Protein AF-A0A7Y5EEX4-F1 (afdb_monomer_lite)

pLDDT: mean 93.76, std 3.26, range [84.94, 98.0]

Secondary structure (DSSP, 8-state):
---EESTTSTT-EEEEEE-HHHHGGG---TTTHHHHHHHHHHHHHHHSSPEEE--GGGHHHHHHTSSSEEE-TTS-SEEE-

Sequence (81 aa):
DAAYIDFGKPTQKAIAQAHPDELEKLGFAAGSMGPKVQAACDFARNTGKVAVISSLENIEDIVKGTAGTRVSTAKPGISYR

Foldseek 3Di:
DEDWQPPPDPPIWGWLEAELVQQLVRDDDPVPVVVVSVVQNCCQVVPQDKDFDDDPVCVVVSVVRHDYYIYHNPDHGIDTD

Radius of gyration: 11.74 Å; chains: 1; bounding box: 28×22×27 Å

Structure (mmCIF, N/CA/C/O backbone):
data_AF-A0A7Y5EEX4-F1
#
_entry.id   AF-A0A7Y5EEX4-F1
#
loop_
_atom_site.group_PDB
_atom_site.id
_atom_site.type_symbol
_atom_site.label_atom_id
_atom_site.label_alt_id
_atom_site.label_comp_id
_atom_site.label_asym_id
_atom_site.label_entity_id
_atom_site.label_seq_id
_atom_site.pdbx_PDB_ins_code
_atom_site.Cartn_x
_atom_site.Cartn_y
_atom_site.Cartn_z
_atom_site.occupancy
_atom_site.B_iso_or_equiv
_atom_site.auth_seq_id
_atom_site.auth_comp_id
_atom_site.auth_asym_id
_atom_site.auth_atom_id
_atom_site.pdbx_PDB_model_num
ATOM 1 N N . ASP A 1 1 ? 0.002 3.576 -11.146 1.00 88.06 1 ASP A N 1
ATOM 2 C CA . ASP A 1 1 ? -1.190 2.708 -11.272 1.00 88.06 1 ASP A CA 1
ATOM 3 C C . ASP A 1 1 ? -1.504 1.923 -9.991 1.00 88.06 1 ASP A C 1
ATOM 5 O O . ASP A 1 1 ? -2.640 2.024 -9.540 1.00 88.06 1 ASP A O 1
ATOM 9 N N . ALA A 1 2 ? -0.561 1.198 -9.378 1.00 93.50 2 ALA A N 1
ATOM 10 C CA . ALA A 1 2 ? -0.733 0.461 -8.115 1.00 93.50 2 ALA A CA 1
ATOM 11 C C . ALA A 1 2 ? 0.611 0.268 -7.373 1.00 93.50 2 ALA A C 1
ATOM 13 O O . ALA A 1 2 ? 1.672 0.623 -7.887 1.00 93.50 2 ALA A O 1
ATOM 14 N N . ALA A 1 3 ? 0.573 -0.281 -6.157 1.00 94.75 3 ALA A N 1
ATOM 15 C CA . ALA A 1 3 ? 1.743 -0.857 -5.500 1.00 94.75 3 ALA A CA 1
ATOM 16 C C . ALA A 1 3 ? 1.949 -2.303 -5.978 1.00 94.75 3 ALA A C 1
ATOM 18 O O . ALA A 1 3 ? 0.984 -3.034 -6.213 1.00 94.75 3 ALA A O 1
ATOM 19 N N . TYR A 1 4 ? 3.209 -2.716 -6.098 1.00 95.50 4 TYR A N 1
ATOM 20 C CA . TYR A 1 4 ? 3.596 -4.006 -6.663 1.00 95.50 4 TYR A CA 1
ATOM 21 C C . TYR A 1 4 ? 4.524 -4.765 -5.725 1.00 95.50 4 TYR A C 1
ATOM 23 O O . TYR A 1 4 ? 5.406 -4.164 -5.110 1.00 95.50 4 TYR A O 1
ATOM 31 N N . ILE A 1 5 ? 4.376 -6.088 -5.692 1.00 94.75 5 ILE A N 1
ATOM 32 C CA . ILE A 1 5 ? 5.468 -6.976 -5.273 1.00 94.75 5 ILE A CA 1
ATOM 33 C C . ILE A 1 5 ? 6.360 -7.281 -6.472 1.00 94.75 5 ILE A C 1
ATOM 35 O O . ILE A 1 5 ? 5.890 -7.228 -7.608 1.00 94.75 5 ILE A O 1
ATOM 39 N N . ASP A 1 6 ? 7.631 -7.605 -6.219 1.00 93.31 6 ASP A N 1
ATOM 40 C CA . ASP A 1 6 ? 8.602 -7.956 -7.265 1.00 93.31 6 ASP A CA 1
ATOM 41 C C . ASP A 1 6 ? 8.697 -6.914 -8.397 1.00 93.31 6 ASP A C 1
ATOM 43 O O . ASP A 1 6 ? 8.919 -7.251 -9.557 1.00 93.31 6 ASP A O 1
ATOM 47 N N . PHE A 1 7 ? 8.532 -5.630 -8.059 1.00 91.44 7 PHE A N 1
ATOM 48 C CA . PHE A 1 7 ? 8.494 -4.534 -9.026 1.00 91.44 7 PHE A CA 1
ATOM 49 C C . PHE A 1 7 ? 9.690 -4.567 -9.992 1.00 91.44 7 PHE A C 1
ATOM 51 O O . PHE A 1 7 ? 10.845 -4.620 -9.563 1.00 91.44 7 PHE A O 1
ATOM 58 N N . GLY A 1 8 ? 9.404 -4.539 -11.298 1.00 90.75 8 GLY A N 1
ATOM 59 C CA . GLY A 1 8 ? 10.419 -4.602 -12.354 1.00 90.75 8 GLY A CA 1
ATOM 60 C C . GLY A 1 8 ? 10.923 -6.011 -12.694 1.00 90.75 8 GLY A C 1
ATOM 61 O O . GLY A 1 8 ? 11.774 -6.146 -13.571 1.00 90.75 8 GLY A O 1
ATOM 62 N N . LYS A 1 9 ? 10.409 -7.067 -12.047 1.00 94.12 9 LYS A N 1
ATOM 63 C CA . LYS A 1 9 ? 10.703 -8.468 -12.391 1.00 94.12 9 LYS A CA 1
ATOM 64 C C . LYS A 1 9 ? 9.562 -9.095 -13.204 1.00 94.12 9 LYS A C 1
ATOM 66 O O . LYS A 1 9 ? 8.418 -8.659 -13.089 1.00 94.12 9 LYS A O 1
ATOM 71 N N . PRO A 1 10 ? 9.816 -10.197 -13.936 1.00 95.38 10 PRO A N 1
ATOM 72 C CA . PRO A 1 10 ? 8.757 -10.968 -14.599 1.00 95.38 10 PRO A CA 1
ATOM 73 C C . PRO A 1 10 ? 7.683 -11.507 -13.641 1.00 95.38 10 PRO A C 1
ATOM 75 O O . PRO A 1 10 ? 6.570 -11.797 -14.063 1.00 95.38 10 PRO A O 1
ATOM 78 N N . THR A 1 11 ? 8.013 -11.645 -12.354 1.00 94.50 11 THR A N 1
ATOM 79 C CA . THR A 1 11 ? 7.104 -12.117 -11.301 1.00 94.50 11 THR A CA 1
ATOM 80 C C . THR A 1 11 ? 6.302 -11.000 -10.637 1.00 94.50 11 THR A C 1
ATOM 82 O O . THR A 1 11 ? 5.598 -11.275 -9.664 1.00 94.50 11 THR A O 1
ATOM 85 N N . GLN A 1 12 ? 6.393 -9.758 -11.129 1.00 95.56 12 GLN A N 1
ATOM 86 C CA . GLN A 1 12 ? 5.680 -8.636 -10.529 1.00 95.56 12 GLN A CA 1
ATOM 87 C C . GLN A 1 12 ? 4.168 -8.877 -10.492 1.00 95.56 12 GLN A C 1
ATOM 89 O O . GLN A 1 12 ? 3.582 -9.380 -11.452 1.00 95.56 12 GLN A O 1
ATOM 94 N N . LYS A 1 13 ? 3.526 -8.490 -9.386 1.00 95.00 13 LYS A N 1
ATOM 95 C CA . LYS A 1 13 ? 2.064 -8.572 -9.230 1.00 95.00 13 LYS A CA 1
ATOM 96 C C . LYS A 1 13 ? 1.520 -7.300 -8.614 1.00 95.00 13 LYS A C 1
ATOM 98 O O . LYS A 1 13 ? 2.088 -6.803 -7.636 1.00 95.00 13 LYS A O 1
ATOM 103 N N . ALA A 1 14 ? 0.421 -6.798 -9.171 1.00 95.12 14 ALA A N 1
ATOM 104 C CA . ALA A 1 14 ? -0.247 -5.618 -8.647 1.00 95.12 14 ALA A CA 1
ATOM 105 C C . ALA A 1 14 ? -1.016 -5.997 -7.383 1.00 95.12 14 ALA A C 1
ATOM 107 O O . ALA A 1 14 ? -1.728 -6.999 -7.349 1.00 95.12 14 ALA A O 1
ATOM 108 N N . ILE A 1 15 ? -0.908 -5.190 -6.336 1.00 96.06 15 ILE A N 1
ATOM 109 C CA . ILE A 1 15 ? -1.693 -5.380 -5.119 1.00 96.06 15 ILE A CA 1
ATOM 110 C C . ILE A 1 15 ? -3.047 -4.707 -5.331 1.00 96.06 15 ILE A C 1
ATOM 112 O O . ILE A 1 15 ? -3.109 -3.488 -5.490 1.00 96.06 15 ILE A O 1
ATOM 116 N N . ALA A 1 16 ? -4.131 -5.481 -5.314 1.00 95.38 16 ALA A N 1
ATOM 117 C CA . ALA A 1 16 ? -5.488 -4.961 -5.472 1.00 95.38 16 ALA A CA 1
ATOM 118 C C . ALA A 1 16 ? -6.058 -4.485 -4.128 1.00 95.38 16 ALA A C 1
ATOM 120 O O . ALA A 1 16 ? -6.492 -3.339 -3.992 1.00 95.38 16 ALA A O 1
ATOM 121 N N . GLN A 1 17 ? -6.015 -5.350 -3.111 1.00 96.00 17 GLN A N 1
ATOM 122 C CA . GLN A 1 17 ? -6.383 -5.010 -1.734 1.00 96.00 17 GLN A CA 1
ATOM 123 C C . GLN A 1 17 ? -5.398 -5.620 -0.746 1.00 96.00 17 GLN A C 1
ATOM 125 O O . GLN A 1 17 ? -4.936 -6.740 -0.962 1.00 96.00 17 GLN A O 1
ATOM 130 N N . ALA A 1 18 ? -5.132 -4.922 0.352 1.00 97.25 18 ALA A N 1
ATOM 131 C CA . ALA A 1 18 ? -4.292 -5.429 1.423 1.00 97.25 18 ALA A CA 1
ATOM 132 C C . ALA A 1 18 ?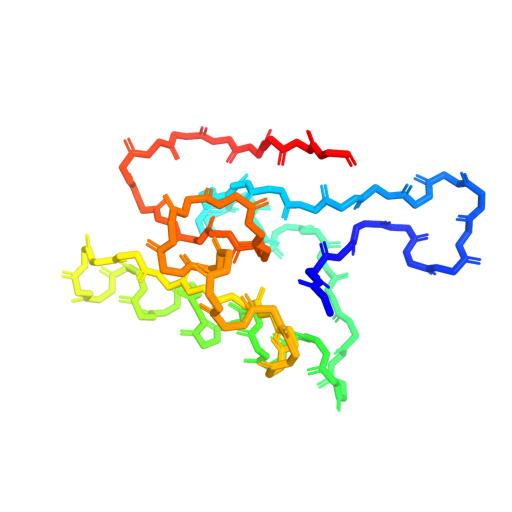 -4.726 -4.923 2.801 1.00 97.25 18 ALA A C 1
ATOM 134 O O . ALA A 1 18 ? -5.138 -3.770 2.966 1.00 97.25 18 ALA A O 1
ATOM 135 N N . HIS A 1 19 ? -4.559 -5.790 3.795 1.00 97.94 19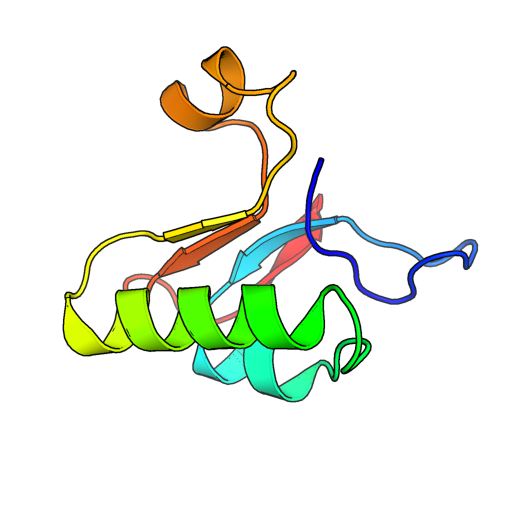 HIS A N 1
ATOM 136 C CA . HIS A 1 19 ? -4.529 -5.395 5.192 1.00 97.94 19 HIS A CA 1
ATOM 137 C C . HIS A 1 19 ? -3.209 -4.663 5.501 1.00 97.94 19 HIS A C 1
ATOM 139 O O . HIS A 1 19 ? -2.159 -5.153 5.073 1.00 97.94 19 HIS A O 1
ATOM 145 N N . PRO A 1 20 ? -3.220 -3.547 6.261 1.00 96.94 20 PRO A N 1
ATOM 146 C CA . PRO A 1 20 ? -2.003 -2.827 6.652 1.00 96.94 20 PRO A CA 1
ATOM 147 C C . PRO A 1 20 ? -0.894 -3.734 7.207 1.00 96.94 20 PRO A C 1
ATOM 149 O O . PRO A 1 20 ? 0.249 -3.651 6.770 1.00 96.94 20 PRO A O 1
ATOM 152 N N . ASP A 1 21 ? -1.255 -4.656 8.104 1.00 95.62 21 ASP A N 1
ATOM 153 C CA . ASP A 1 21 ? -0.297 -5.544 8.785 1.00 95.62 21 ASP A CA 1
ATOM 154 C C . ASP A 1 21 ? 0.403 -6.526 7.843 1.00 95.62 21 ASP A C 1
ATOM 156 O O . ASP A 1 21 ? 1.535 -6.925 8.098 1.00 95.62 21 ASP A O 1
ATOM 160 N N . GLU A 1 22 ? -0.253 -6.932 6.755 1.00 95.44 22 GLU A N 1
ATOM 161 C CA . GLU A 1 22 ? 0.375 -7.788 5.747 1.00 95.44 22 GLU A CA 1
ATOM 162 C C . GLU A 1 22 ? 1.180 -6.959 4.751 1.00 95.44 22 GLU A C 1
ATOM 164 O O . GLU A 1 22 ? 2.250 -7.375 4.311 1.00 95.44 22 GLU A O 1
ATOM 169 N N . LEU A 1 23 ? 0.689 -5.764 4.420 1.00 93.94 23 LEU A N 1
ATOM 170 C CA . LEU A 1 23 ? 1.331 -4.879 3.461 1.00 93.94 23 LEU A CA 1
ATOM 171 C C . LEU A 1 23 ? 2.705 -4.405 3.958 1.00 93.94 23 LEU A C 1
ATOM 173 O O . LEU A 1 23 ? 3.659 -4.386 3.185 1.00 93.94 23 LEU A O 1
ATOM 177 N N . GLU A 1 24 ? 2.840 -4.092 5.248 1.00 91.25 24 GLU A N 1
ATOM 178 C CA . GLU A 1 24 ? 4.117 -3.668 5.844 1.00 91.25 24 GLU A CA 1
ATOM 179 C C . GLU A 1 24 ? 5.207 -4.748 5.795 1.00 91.25 24 GLU A C 1
ATOM 181 O O . GLU A 1 24 ? 6.393 -4.424 5.719 1.00 91.25 24 GLU A O 1
ATOM 186 N N . LYS A 1 25 ? 4.830 -6.032 5.755 1.00 92.75 25 LYS A N 1
ATOM 187 C CA . LYS A 1 25 ? 5.783 -7.151 5.685 1.00 92.75 25 LYS A CA 1
ATOM 188 C C . LYS A 1 25 ? 6.465 -7.279 4.319 1.00 92.75 25 LYS A C 1
ATOM 190 O O . LYS A 1 25 ? 7.487 -7.951 4.220 1.00 92.75 25 LYS A O 1
ATOM 195 N N . LEU A 1 26 ? 5.911 -6.669 3.265 1.00 89.75 26 LEU A N 1
ATOM 196 C CA . LEU A 1 26 ? 6.383 -6.863 1.887 1.00 89.75 26 LEU A CA 1
ATOM 197 C C . LEU A 1 26 ? 7.654 -6.074 1.545 1.00 89.75 26 LEU A C 1
ATOM 199 O O . LEU A 1 26 ? 8.319 -6.425 0.576 1.00 89.75 26 LEU A O 1
ATOM 203 N N . GLY A 1 27 ? 7.998 -5.038 2.320 1.00 85.44 27 GLY A N 1
ATOM 204 C CA . GLY A 1 27 ? 9.204 -4.229 2.119 1.00 85.44 27 GLY A CA 1
ATOM 205 C C . GLY A 1 27 ? 9.208 -3.437 0.802 1.00 85.44 27 GLY A C 1
ATOM 206 O O . GLY A 1 27 ? 9.570 -3.943 -0.255 1.00 85.44 27 GLY A O 1
ATOM 207 N N . PHE A 1 28 ? 8.861 -2.149 0.861 1.00 92.19 28 PHE A N 1
ATOM 208 C CA . PHE A 1 28 ? 8.830 -1.263 -0.312 1.00 92.19 28 PHE A CA 1
ATOM 209 C C . PHE A 1 28 ? 10.019 -0.296 -0.348 1.00 92.19 28 PHE A C 1
ATOM 211 O O . PHE A 1 28 ? 10.591 0.053 0.683 1.00 92.19 28 PHE A O 1
ATOM 218 N N . ALA A 1 29 ? 10.368 0.193 -1.542 1.00 89.50 29 ALA A N 1
ATOM 219 C CA . ALA A 1 29 ? 11.477 1.129 -1.726 1.00 89.50 29 ALA A CA 1
ATOM 220 C C . ALA A 1 29 ? 11.291 2.419 -0.899 1.00 89.50 29 ALA A C 1
ATOM 222 O O . ALA A 1 29 ? 10.354 3.188 -1.135 1.00 89.50 29 ALA A O 1
ATOM 223 N N . ALA A 1 30 ? 12.211 2.674 0.037 1.00 84.94 30 ALA A N 1
ATOM 224 C CA . ALA A 1 30 ? 12.110 3.746 1.033 1.00 84.94 30 ALA A CA 1
ATOM 225 C C . ALA A 1 30 ? 12.066 5.170 0.444 1.00 84.94 30 ALA A C 1
ATOM 227 O O . ALA A 1 30 ? 11.517 6.073 1.065 1.00 84.94 30 ALA A O 1
ATOM 228 N N . GLY A 1 31 ? 12.602 5.379 -0.763 1.00 88.31 31 GLY A N 1
ATOM 229 C CA . GLY A 1 31 ? 12.606 6.689 -1.427 1.00 88.31 31 GLY A CA 1
ATOM 230 C C . GLY A 1 31 ? 11.345 7.017 -2.234 1.00 88.31 31 GLY A C 1
ATOM 231 O O . GLY A 1 31 ? 11.234 8.125 -2.749 1.00 88.31 31 GLY A O 1
ATOM 232 N N . SER A 1 32 ? 10.409 6.075 -2.401 1.00 90.69 32 SER A N 1
ATOM 233 C CA . SER A 1 32 ? 9.269 6.270 -3.307 1.00 90.69 32 SER A CA 1
ATOM 234 C C . SER A 1 32 ? 7.986 5.605 -2.815 1.00 90.69 32 SER A C 1
ATOM 236 O O . SER A 1 32 ? 7.084 6.287 -2.329 1.00 90.69 32 SER A O 1
ATOM 238 N N . MET A 1 33 ? 7.877 4.285 -2.951 1.00 94.25 33 MET A N 1
ATOM 239 C CA . MET A 1 33 ? 6.651 3.550 -2.645 1.00 94.25 33 MET A CA 1
ATOM 240 C C . MET A 1 33 ? 6.490 3.290 -1.143 1.00 94.25 33 MET A C 1
ATOM 242 O O . MET A 1 33 ? 5.370 3.335 -0.646 1.00 94.25 33 MET A O 1
ATOM 246 N N . GLY A 1 34 ? 7.590 3.105 -0.406 1.00 93.75 34 GLY A N 1
ATOM 247 C CA . GLY A 1 34 ? 7.580 2.883 1.046 1.00 93.75 34 GLY A CA 1
ATOM 248 C C . GLY A 1 34 ? 6.811 3.953 1.824 1.00 93.75 34 GLY A C 1
ATOM 249 O O . GLY A 1 34 ? 5.851 3.606 2.507 1.00 93.75 34 GLY A O 1
ATOM 250 N N . PRO A 1 35 ? 7.124 5.251 1.656 1.00 95.62 35 PRO A N 1
ATOM 251 C CA . PRO A 1 35 ? 6.386 6.319 2.328 1.00 95.62 35 PRO A CA 1
ATOM 252 C C . PRO A 1 35 ? 4.892 6.359 1.970 1.00 95.62 35 PRO A C 1
ATOM 254 O O . PRO A 1 35 ? 4.065 6.702 2.810 1.00 95.62 35 PRO A O 1
ATOM 257 N N . LYS A 1 36 ? 4.522 5.985 0.734 1.00 95.38 36 LYS A N 1
ATOM 258 C CA . LYS A 1 36 ? 3.116 5.951 0.286 1.00 95.38 36 LYS A CA 1
ATOM 259 C C . LYS A 1 36 ? 2.346 4.815 0.944 1.00 95.38 36 LYS A C 1
ATOM 261 O O . LYS A 1 36 ? 1.213 5.012 1.372 1.00 95.38 36 LYS A O 1
ATOM 266 N N . VAL A 1 37 ? 2.972 3.644 1.025 1.00 96.31 37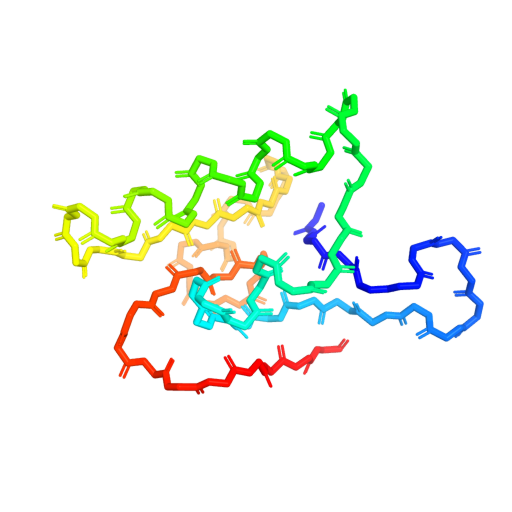 VAL A N 1
ATOM 267 C CA . VAL A 1 37 ? 2.413 2.474 1.702 1.00 96.31 37 VAL A CA 1
ATOM 268 C C . VAL A 1 37 ? 2.255 2.749 3.191 1.00 96.31 37 VAL A C 1
ATOM 270 O O . VAL A 1 37 ? 1.165 2.534 3.710 1.00 96.31 37 VAL A O 1
ATOM 273 N N . GLN A 1 38 ? 3.278 3.304 3.849 1.00 96.06 38 GLN A N 1
ATOM 274 C CA . GLN A 1 38 ? 3.200 3.625 5.274 1.00 96.06 38 GLN A CA 1
ATOM 275 C C . GLN A 1 38 ? 2.050 4.594 5.569 1.00 96.06 38 GLN A C 1
ATOM 277 O O . GLN A 1 38 ? 1.199 4.304 6.402 1.00 96.06 38 GLN A O 1
ATOM 282 N N . ALA A 1 39 ? 1.951 5.693 4.815 1.00 96.81 39 ALA A N 1
ATOM 283 C CA . ALA A 1 39 ? 0.873 6.662 4.994 1.00 96.81 39 ALA A CA 1
ATOM 284 C C . ALA A 1 39 ? -0.525 6.046 4.785 1.00 96.81 39 ALA A C 1
ATOM 286 O O . ALA A 1 39 ? -1.469 6.385 5.500 1.00 96.81 39 ALA A O 1
ATOM 287 N N . ALA A 1 40 ? -0.674 5.128 3.822 1.00 97.06 40 ALA A N 1
ATOM 288 C CA . ALA A 1 40 ? -1.931 4.422 3.587 1.00 97.06 40 ALA A CA 1
ATOM 289 C C . ALA A 1 40 ? -2.280 3.453 4.731 1.00 97.06 40 ALA A C 1
ATOM 291 O O . ALA A 1 40 ? -3.441 3.397 5.146 1.00 97.06 40 ALA A O 1
ATOM 292 N N . CYS A 1 41 ? -1.289 2.725 5.257 1.00 97.25 41 CYS A N 1
ATOM 293 C CA . CYS A 1 41 ? -1.438 1.860 6.427 1.00 97.25 41 CYS A CA 1
ATOM 294 C C . CYS A 1 41 ? -1.872 2.662 7.658 1.00 97.25 41 CYS A C 1
ATOM 296 O O . CYS A 1 41 ? -2.867 2.314 8.297 1.00 97.25 41 CYS A O 1
ATOM 298 N N . ASP A 1 42 ? -1.181 3.767 7.942 1.00 97.56 42 ASP A N 1
ATOM 299 C CA . ASP A 1 42 ? -1.461 4.634 9.087 1.00 97.56 42 ASP A CA 1
ATOM 300 C C . ASP A 1 42 ? -2.862 5.245 8.990 1.00 97.56 42 ASP A C 1
ATOM 302 O O . ASP A 1 42 ? -3.628 5.216 9.955 1.00 97.56 42 ASP A O 1
ATOM 306 N N . PHE A 1 43 ? -3.249 5.740 7.810 1.00 98.00 43 PHE A N 1
ATOM 307 C CA . PHE A 1 43 ? -4.595 6.266 7.581 1.00 98.00 43 PHE A CA 1
ATOM 308 C C . PHE A 1 43 ? -5.671 5.203 7.820 1.00 98.00 43 PHE A C 1
ATOM 310 O O . PHE A 1 43 ? -6.654 5.468 8.517 1.00 98.00 43 PHE A O 1
ATOM 317 N N . ALA A 1 44 ? -5.492 4.002 7.265 1.00 97.50 44 ALA A N 1
ATOM 318 C CA . ALA A 1 44 ? -6.467 2.927 7.401 1.00 97.50 44 ALA A CA 1
ATOM 319 C C . ALA A 1 44 ? -6.626 2.479 8.860 1.00 97.50 44 ALA A C 1
ATOM 321 O O . ALA A 1 44 ? -7.752 2.302 9.326 1.00 97.50 44 ALA A O 1
ATOM 322 N N . ARG A 1 45 ? -5.519 2.356 9.602 1.00 96.06 45 ARG A N 1
ATOM 323 C CA . ARG A 1 45 ? -5.535 1.996 11.028 1.00 96.06 45 ARG A CA 1
ATOM 324 C C . ARG A 1 45 ? -6.176 3.077 11.892 1.00 96.06 45 ARG A C 1
ATOM 326 O O . ARG A 1 45 ? -7.033 2.769 12.712 1.00 96.06 45 ARG A O 1
ATOM 333 N N . ASN A 1 46 ? -5.799 4.336 11.682 1.00 97.56 46 ASN A N 1
ATOM 334 C CA . ASN A 1 46 ? -6.223 5.433 12.553 1.00 97.56 46 ASN A CA 1
ATOM 335 C C . ASN A 1 46 ? -7.666 5.878 12.301 1.00 97.56 46 ASN A C 1
ATOM 337 O O . ASN A 1 46 ? -8.300 6.438 13.191 1.00 97.56 46 ASN A O 1
ATOM 341 N N . THR A 1 47 ? -8.187 5.668 11.089 1.00 97.25 47 THR A N 1
ATOM 342 C CA . THR A 1 47 ? -9.524 6.156 10.710 1.00 97.25 47 THR A CA 1
ATOM 343 C C . THR A 1 47 ? -10.546 5.048 10.479 1.00 97.25 47 THR A C 1
ATOM 345 O O . THR A 1 47 ? -11.739 5.340 10.402 1.00 97.25 47 THR A O 1
ATOM 348 N N . GLY A 1 48 ? -10.103 3.800 10.290 1.00 95.69 48 GLY A N 1
ATOM 349 C CA . GLY A 1 48 ? -10.949 2.699 9.823 1.00 95.69 48 GLY A CA 1
ATOM 350 C C . GLY A 1 48 ? -11.449 2.856 8.379 1.00 95.69 48 GLY A C 1
ATOM 351 O O . GLY A 1 48 ? -12.238 2.036 7.912 1.00 95.69 48 GLY A O 1
ATOM 352 N N . LYS A 1 49 ? -11.026 3.904 7.656 1.00 96.44 49 LYS A N 1
ATOM 353 C CA . LYS A 1 49 ? -11.412 4.157 6.261 1.00 96.44 49 LYS A CA 1
ATOM 354 C C . LYS A 1 49 ? -10.442 3.488 5.289 1.00 96.44 49 LYS A C 1
ATOM 356 O O . LYS A 1 49 ? -9.333 3.101 5.641 1.00 96.44 49 LYS A O 1
ATOM 361 N N . VAL A 1 50 ? -10.862 3.375 4.032 1.00 96.19 50 VAL A N 1
ATOM 362 C CA . VAL A 1 50 ? -10.035 2.812 2.958 1.00 96.19 50 VAL A CA 1
ATOM 363 C C . VAL A 1 50 ? -9.088 3.884 2.415 1.00 96.19 50 VAL A C 1
ATOM 365 O O . VAL A 1 50 ? -9.546 4.938 1.974 1.00 96.19 50 VAL A O 1
ATOM 368 N N . ALA A 1 51 ? -7.784 3.602 2.402 1.00 96.69 51 ALA A N 1
ATOM 369 C CA . ALA A 1 51 ? -6.799 4.377 1.647 1.00 96.69 51 ALA A CA 1
ATOM 370 C C . ALA A 1 51 ? -6.586 3.7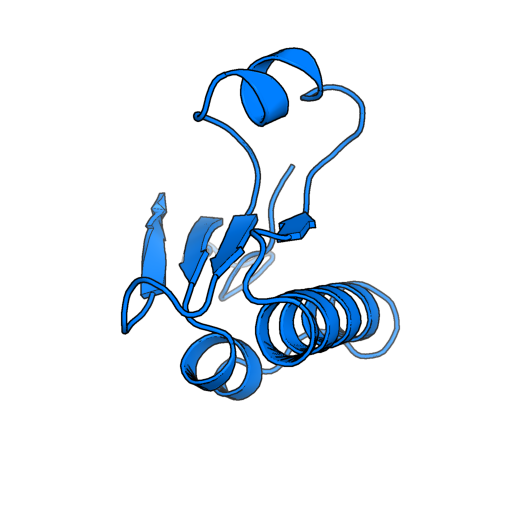55 0.260 1.00 96.69 51 ALA A C 1
ATOM 372 O O . ALA A 1 51 ? -6.653 2.533 0.109 1.00 96.69 51 ALA A O 1
ATOM 373 N N . VAL A 1 52 ? -6.304 4.578 -0.755 1.00 96.00 52 VAL A N 1
ATOM 374 C CA . VAL A 1 52 ? -6.036 4.095 -2.119 1.00 96.00 52 VAL A CA 1
ATOM 375 C C . VAL A 1 52 ? -4.762 4.715 -2.680 1.00 96.00 52 VAL A C 1
ATOM 377 O O . VAL A 1 52 ? -4.608 5.934 -2.678 1.00 96.00 52 VAL A O 1
ATOM 380 N N . ILE A 1 53 ? -3.864 3.872 -3.193 1.00 95.56 53 ILE A N 1
ATOM 381 C CA . ILE A 1 53 ? -2.642 4.274 -3.900 1.00 95.56 53 ILE A CA 1
ATOM 382 C C . ILE A 1 53 ? -2.829 3.977 -5.389 1.00 95.56 53 ILE A C 1
ATOM 384 O O . ILE A 1 53 ? -3.035 2.825 -5.769 1.00 95.56 53 ILE A O 1
ATOM 388 N N . SER A 1 54 ? -2.744 4.993 -6.247 1.00 94.00 54 SER A N 1
ATOM 389 C CA . SER A 1 54 ? -2.815 4.822 -7.704 1.00 94.00 54 SER A CA 1
ATOM 390 C C . SER A 1 54 ? -2.221 6.023 -8.455 1.00 94.00 54 SER A C 1
ATOM 392 O O . SER A 1 54 ? -1.681 6.938 -7.836 1.00 94.00 54 SER A O 1
ATOM 394 N N . SER A 1 55 ? -2.283 6.005 -9.790 1.00 92.75 55 SER A N 1
ATOM 395 C CA . SER A 1 55 ? -1.963 7.152 -10.653 1.00 92.75 55 SER A CA 1
ATOM 396 C C . SER A 1 55 ? -3.189 8.042 -10.858 1.00 92.75 55 SER A C 1
ATOM 398 O O . SER A 1 55 ? -4.320 7.561 -10.847 1.00 92.75 55 SER A O 1
ATOM 400 N N . LEU A 1 56 ? -2.953 9.335 -11.092 1.00 89.94 56 LEU A N 1
ATOM 401 C CA . LEU A 1 56 ? -4.010 10.321 -11.335 1.00 89.94 56 LEU A CA 1
ATOM 402 C C . LEU A 1 56 ? -4.872 9.971 -12.558 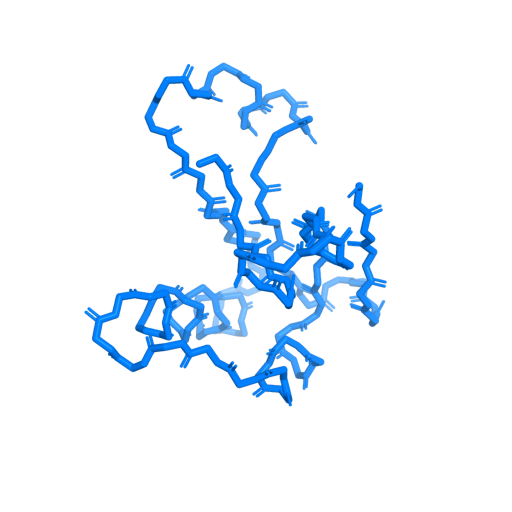1.00 89.94 56 LEU A C 1
ATOM 404 O O . LEU A 1 56 ? -6.079 10.172 -12.537 1.00 89.94 56 LEU A O 1
ATOM 408 N N . GLU A 1 57 ? -4.264 9.385 -13.586 1.00 92.38 57 GLU A N 1
ATOM 409 C CA . GLU A 1 57 ? -4.949 8.917 -14.799 1.00 92.38 57 GLU A CA 1
ATOM 410 C C . GLU A 1 57 ? -6.052 7.884 -14.509 1.00 92.38 57 GLU A C 1
ATOM 412 O O . GLU A 1 57 ? -7.015 7.787 -15.260 1.00 92.38 57 GLU A O 1
ATOM 417 N N . ASN A 1 58 ? -5.967 7.163 -13.385 1.00 90.56 58 ASN A N 1
ATOM 418 C CA . ASN A 1 58 ? -6.935 6.135 -13.000 1.00 90.56 58 ASN A CA 1
ATOM 419 C C . ASN A 1 58 ? -8.051 6.669 -12.083 1.00 90.56 58 ASN A C 1
ATOM 421 O O . ASN A 1 58 ? -8.740 5.872 -11.445 1.00 90.56 58 ASN A O 1
ATOM 425 N N . ILE A 1 59 ? -8.225 7.991 -11.954 1.00 89.50 59 ILE A N 1
ATOM 426 C CA . ILE A 1 59 ? -9.127 8.593 -10.956 1.00 89.50 59 ILE A CA 1
ATOM 427 C C . ILE A 1 59 ? -10.559 8.045 -11.031 1.00 89.50 59 ILE A C 1
ATOM 429 O O . ILE A 1 59 ? -11.144 7.717 -9.999 1.00 89.50 59 ILE A O 1
ATOM 433 N N . GLU A 1 60 ? -11.103 7.865 -12.234 1.00 92.12 60 GLU A N 1
ATOM 434 C CA . GLU A 1 60 ? -12.454 7.329 -12.411 1.00 92.12 60 GLU A CA 1
ATOM 435 C C . GLU A 1 60 ? -12.575 5.885 -11.912 1.00 92.12 60 GLU A C 1
ATOM 437 O O . GLU A 1 60 ? -13.537 5.533 -11.227 1.00 92.12 60 GLU A O 1
ATOM 442 N N . ASP A 1 61 ? -11.586 5.047 -12.215 1.00 91.06 61 ASP A N 1
ATOM 443 C CA . ASP A 1 61 ? -11.583 3.634 -11.833 1.00 91.06 61 ASP A CA 1
ATOM 444 C C . ASP A 1 61 ? -11.316 3.442 -10.335 1.00 91.06 61 ASP A C 1
ATOM 446 O O . ASP A 1 61 ? -11.870 2.537 -9.699 1.00 91.06 61 ASP A O 1
ATOM 450 N N . ILE A 1 62 ? -10.526 4.333 -9.730 1.00 90.19 62 ILE A N 1
ATOM 451 C CA . ILE A 1 62 ? -10.327 4.392 -8.276 1.00 90.19 62 ILE A CA 1
ATOM 452 C C . ILE A 1 62 ? -11.659 4.639 -7.568 1.00 90.19 62 ILE A C 1
ATOM 454 O O . ILE A 1 62 ? -11.974 3.932 -6.601 1.00 90.19 62 ILE A O 1
ATOM 458 N N . VAL A 1 63 ? -12.437 5.614 -8.057 1.00 88.31 63 VAL A N 1
ATOM 459 C CA . VAL A 1 63 ? -13.766 5.939 -7.522 1.00 88.31 63 VAL A CA 1
ATOM 460 C C . VAL A 1 63 ? -14.711 4.750 -7.693 1.00 88.31 63 VAL A C 1
ATOM 462 O O . VAL A 1 63 ? -15.422 4.397 -6.754 1.00 88.31 63 VAL A O 1
ATOM 465 N N . LYS A 1 64 ? -14.678 4.080 -8.852 1.00 89.81 64 LYS A N 1
ATOM 466 C CA . LYS A 1 64 ? -15.568 2.948 -9.156 1.00 89.81 64 LYS A CA 1
ATOM 467 C C . LYS A 1 64 ? -15.280 1.693 -8.352 1.00 89.81 64 LYS A C 1
ATOM 469 O O . LYS A 1 64 ? -16.209 0.946 -8.062 1.00 89.81 64 LYS A O 1
ATOM 474 N N . GLY A 1 65 ? -14.027 1.395 -8.016 1.00 86.00 65 GLY A N 1
ATOM 475 C CA . GLY A 1 65 ? -13.769 0.077 -7.438 1.00 86.00 65 GLY A CA 1
ATOM 476 C C . GLY A 1 65 ? -12.511 -0.650 -7.864 1.00 86.00 65 GLY A C 1
ATOM 477 O O . GLY A 1 65 ? -12.118 -1.618 -7.217 1.00 86.00 65 GLY A O 1
ATOM 478 N N . THR A 1 66 ? -11.970 -0.272 -9.011 1.00 88.25 66 THR A N 1
ATOM 479 C CA . THR A 1 66 ? -11.433 -1.247 -9.969 1.00 88.25 66 THR A CA 1
ATOM 480 C C . THR A 1 66 ? -9.972 -0.994 -10.329 1.00 88.25 66 THR A C 1
ATOM 482 O O . THR A 1 66 ? -9.381 -1.770 -11.088 1.00 88.25 66 THR A O 1
ATOM 485 N N . ALA A 1 67 ? -9.372 0.053 -9.760 1.00 92.44 67 ALA A N 1
ATOM 486 C CA . ALA A 1 67 ? -7.968 0.399 -9.922 1.00 92.44 67 ALA A CA 1
ATOM 487 C C . ALA A 1 67 ? -7.307 0.800 -8.596 1.00 92.44 67 ALA A C 1
ATOM 489 O O . ALA A 1 67 ? -7.969 1.153 -7.614 1.00 92.44 67 ALA A O 1
ATOM 490 N N . GLY A 1 68 ? -5.974 0.771 -8.609 1.00 93.81 68 GLY A N 1
ATOM 491 C CA . GLY A 1 68 ? -5.141 1.095 -7.460 1.00 93.81 68 GLY A CA 1
ATOM 492 C C . GLY A 1 68 ? -5.005 -0.034 -6.447 1.00 93.81 68 GLY A C 1
ATOM 493 O O . GLY A 1 68 ? -5.640 -1.083 -6.541 1.00 93.81 68 GLY A O 1
ATOM 494 N N . THR A 1 69 ? -4.163 0.224 -5.454 1.00 96.56 69 THR A N 1
ATOM 495 C CA . THR A 1 69 ? -4.010 -0.608 -4.264 1.00 96.56 69 THR A CA 1
ATOM 496 C C . THR A 1 69 ? -4.859 -0.045 -3.148 1.00 96.56 69 THR A C 1
ATOM 498 O O . THR A 1 69 ? -4.681 1.109 -2.757 1.00 96.56 69 THR A O 1
ATOM 501 N N . ARG A 1 70 ? -5.770 -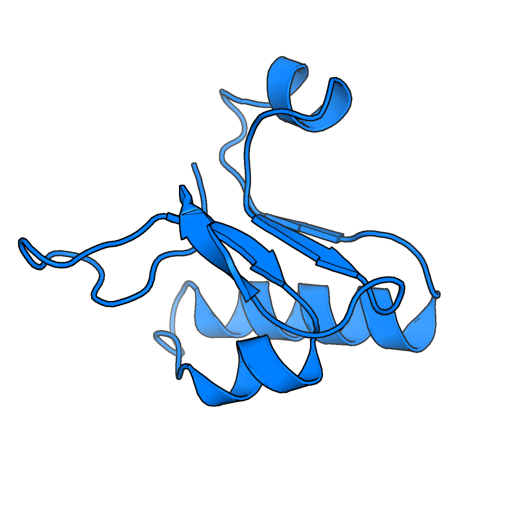0.861 -2.624 1.00 96.31 70 ARG A N 1
ATOM 502 C CA . ARG A 1 70 ? -6.692 -0.469 -1.559 1.00 96.31 70 ARG A CA 1
ATOM 503 C C . ARG A 1 70 ? -6.247 -1.038 -0.227 1.00 96.31 70 ARG A C 1
ATOM 505 O O . ARG A 1 70 ? -6.146 -2.251 -0.067 1.00 96.31 70 ARG A O 1
ATOM 512 N N . VAL A 1 71 ? -6.016 -0.156 0.731 1.00 97.38 71 VAL A N 1
ATOM 513 C CA . VAL A 1 71 ? -5.550 -0.513 2.066 1.00 97.38 71 VAL A CA 1
ATOM 514 C C . VAL A 1 71 ? -6.698 -0.319 3.046 1.00 97.38 71 VAL A C 1
ATOM 516 O O . VAL A 1 71 ? -7.267 0.770 3.130 1.00 97.38 71 VAL A O 1
ATOM 519 N N . SER A 1 72 ? -7.082 -1.386 3.748 1.00 97.12 72 SER A N 1
ATOM 520 C CA . SER A 1 72 ? -8.198 -1.359 4.700 1.00 97.12 72 SER A CA 1
ATOM 521 C C . SER A 1 72 ? -8.030 -2.404 5.797 1.00 97.12 72 SER A C 1
ATOM 523 O O . SER A 1 72 ? -7.573 -3.508 5.517 1.00 97.12 72 SER A O 1
ATOM 525 N N . THR A 1 73 ? -8.496 -2.103 7.006 1.00 97.19 73 THR A N 1
ATOM 526 C CA . THR A 1 73 ? -8.535 -3.052 8.134 1.00 97.19 73 THR A CA 1
ATOM 527 C C . THR A 1 73 ? -9.732 -4.011 8.082 1.00 97.19 73 THR A C 1
ATOM 529 O O . THR A 1 73 ? -9.824 -4.943 8.872 1.00 97.19 73 THR A O 1
ATOM 532 N N . ALA A 1 74 ? -10.658 -3.814 7.137 1.00 93.81 74 ALA A N 1
ATOM 533 C CA . ALA A 1 74 ? -11.907 -4.572 7.050 1.00 93.81 74 ALA A CA 1
ATOM 534 C C . ALA A 1 74 ? -11.738 -6.019 6.554 1.00 93.81 74 ALA A C 1
ATOM 536 O O . ALA A 1 74 ? -12.623 -6.846 6.769 1.00 93.81 74 ALA A O 1
ATOM 537 N N . LYS A 1 75 ? -10.641 -6.328 5.853 1.00 86.62 75 LYS A N 1
ATOM 538 C CA . LYS A 1 75 ? -10.356 -7.674 5.344 1.00 86.62 75 LYS A CA 1
ATOM 539 C C . LYS A 1 75 ? -8.926 -8.080 5.684 1.00 86.62 75 LYS A C 1
ATOM 541 O O . LYS A 1 75 ? -8.022 -7.280 5.448 1.00 86.62 75 LYS A O 1
ATOM 546 N N . PRO A 1 76 ? -8.706 -9.308 6.180 1.00 92.69 76 PRO A N 1
ATOM 547 C CA . PRO A 1 76 ? -7.364 -9.828 6.390 1.00 92.69 76 PRO A CA 1
ATOM 548 C C . PRO A 1 76 ? -6.694 -10.185 5.054 1.00 92.69 76 PRO A C 1
ATOM 550 O O . PRO A 1 76 ? -7.368 -10.465 4.060 1.00 92.69 76 PRO A O 1
ATOM 553 N N . GLY A 1 77 ? -5.362 -10.247 5.056 1.00 95.50 77 GLY A N 1
ATOM 554 C CA . GLY A 1 77 ? -4.587 -10.765 3.928 1.00 95.50 77 GLY A CA 1
ATOM 555 C C . GLY A 1 77 ? -4.283 -9.752 2.822 1.00 95.50 77 GLY A C 1
ATOM 556 O O . GLY A 1 77 ? -4.492 -8.545 2.960 1.00 95.50 77 GLY A O 1
ATOM 557 N N . ILE A 1 78 ? -3.764 -10.276 1.708 1.00 96.81 78 ILE A N 1
ATOM 558 C CA . ILE A 1 78 ? -3.451 -9.534 0.483 1.00 96.81 78 ILE A CA 1
ATOM 559 C C . ILE A 1 78 ? -4.105 -10.244 -0.703 1.00 96.81 78 ILE A C 1
ATOM 561 O O . ILE A 1 78 ? -4.064 -11.468 -0.810 1.00 96.81 78 ILE A O 1
ATOM 565 N N . SER A 1 79 ? -4.681 -9.464 -1.613 1.00 95.94 79 SER A N 1
ATOM 566 C CA . SER A 1 79 ? -5.172 -9.924 -2.911 1.00 95.94 79 SER A CA 1
ATOM 567 C C . SER A 1 79 ? -4.413 -9.230 -4.036 1.00 95.94 79 SER A C 1
ATOM 569 O O . SER A 1 79 ? -4.120 -8.032 -3.963 1.00 95.94 79 SER A O 1
ATOM 571 N N . TYR A 1 80 ? -4.107 -9.997 -5.078 1.00 94.44 80 TYR A N 1
ATOM 572 C CA . TYR A 1 80 ? -3.329 -9.544 -6.225 1.00 94.44 80 TYR A CA 1
ATOM 573 C C . TYR A 1 80 ? -4.185 -9.500 -7.493 1.00 94.44 80 TYR A C 1
ATOM 575 O O . TYR A 1 80 ? -5.182 -10.217 -7.597 1.00 94.44 80 TYR A O 1
ATOM 583 N N . ARG A 1 81 ? -3.761 -8.666 -8.440 1.00 89.00 81 ARG A N 1
ATOM 584 C CA . ARG A 1 81 ? -4.243 -8.581 -9.820 1.00 89.00 81 ARG A CA 1
ATOM 585 C C . ARG A 1 81 ? -3.121 -8.961 -10.778 1.00 89.00 81 ARG A C 1
ATOM 587 O O . ARG A 1 81 ? -1.954 -8.609 -10.482 1.00 89.00 81 ARG A O 1
#